Protein AF-A0A2T2VVQ2-F1 (afdb_monomer_lite)

Foldseek 3Di:
DPPPPPQALLNLVPDDPVRNVVLVVLLLVLLLVVLVVQQVQVVVLVVVCPPPPVSDSPDDPPLPPCSLVVNCVVRVVPDPVLSVVLSCLSRVLSVVQHPHDSSVSSVSSVVVNSVSSNVCSVVD

pLDDT: mean 84.7, std 13.9, range [36.44, 97.69]

Sequence (124 aa):
MKEINEKDAYSINNFSAEEIQYKSSIAISVLEDYVLMVDVCNWVNKLINTSNSNKDAFWDVENKINGIQTLFLMGFIVREDHQEILERIAYDIAIDTLDGDKNDRALKIRVAMHAKLRELQEDL

Secondary structure (DSSP, 8-state):
--------STTGGGS-HHHHHHHHHHHHHHHHHHHHHHHHHHHHHHHHGGG-TT--------TTSTHHHHHHHHTT---HHHHHHHHHHHHHHHHHTTTS-HHHHHHHHHHHHHHHHHHHGGG-

Structure (mmCIF, N/CA/C/O backbone):
data_AF-A0A2T2VVQ2-F1
#
_entry.id   AF-A0A2T2VVQ2-F1
#
loop_
_atom_site.group_PDB
_atom_site.id
_atom_site.type_symbol
_atom_site.label_atom_id
_atom_site.label_alt_id
_atom_site.label_comp_id
_atom_site.label_asym_id
_atom_site.label_entity_id
_atom_site.label_seq_id
_atom_site.pdbx_PDB_ins_code
_atom_site.Cartn_x
_atom_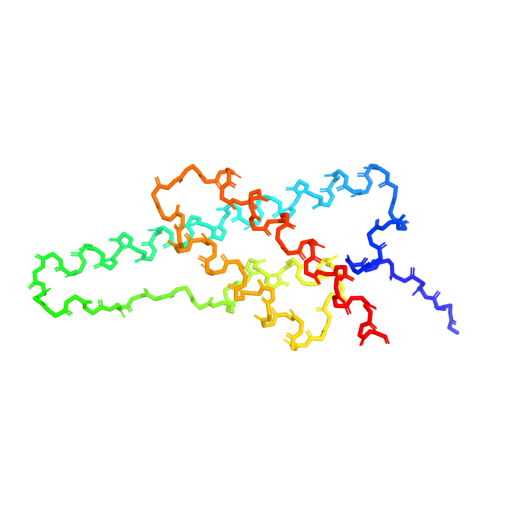site.Cartn_y
_atom_site.Cartn_z
_atom_site.occupancy
_atom_site.B_iso_or_equiv
_atom_site.auth_seq_id
_atom_site.auth_comp_id
_atom_site.auth_asym_id
_atom_site.auth_atom_id
_atom_site.pdbx_PDB_model_num
ATOM 1 N N . MET A 1 1 ? -12.416 -13.762 30.358 1.00 38.09 1 MET A N 1
ATOM 2 C CA . MET A 1 1 ? -11.469 -13.158 29.398 1.00 38.09 1 MET A CA 1
ATOM 3 C C . MET A 1 1 ? -11.899 -11.717 29.217 1.00 38.09 1 MET A C 1
ATOM 5 O O . MET A 1 1 ? -13.074 -11.514 28.958 1.00 38.09 1 MET A O 1
ATOM 9 N N . LYS A 1 2 ? -11.028 -10.729 29.456 1.00 36.44 2 LYS A N 1
ATOM 10 C CA . LYS A 1 2 ? -11.328 -9.356 29.025 1.00 36.44 2 LYS A CA 1
ATOM 11 C C . LYS A 1 2 ? -11.274 -9.374 27.502 1.00 36.44 2 LYS A C 1
ATOM 13 O O . LYS A 1 2 ? -10.234 -9.748 26.970 1.00 36.44 2 LYS A O 1
ATOM 18 N N . GLU A 1 3 ? -12.372 -9.033 26.838 1.00 38.62 3 GLU A N 1
ATOM 19 C CA . GLU A 1 3 ? -12.329 -8.640 25.431 1.00 38.62 3 GLU A CA 1
ATOM 20 C C . GLU A 1 3 ? -11.353 -7.469 25.349 1.00 38.62 3 GLU A C 1
ATOM 22 O O . GLU A 1 3 ? -11.603 -6.383 25.879 1.00 38.62 3 GLU A O 1
ATOM 27 N N . ILE A 1 4 ? -10.170 -7.724 24.797 1.00 46.62 4 ILE A N 1
ATOM 28 C CA . ILE A 1 4 ? -9.321 -6.643 24.329 1.00 46.62 4 ILE A CA 1
ATOM 29 C C . ILE A 1 4 ? -10.104 -6.097 23.143 1.00 46.62 4 ILE A C 1
ATOM 31 O O . ILE A 1 4 ? -10.228 -6.765 22.124 1.00 46.62 4 ILE A O 1
ATOM 35 N N . ASN A 1 5 ? -10.729 -4.938 23.331 1.00 51.28 5 ASN A N 1
ATOM 36 C CA . ASN A 1 5 ? -11.373 -4.195 22.260 1.00 51.28 5 ASN A CA 1
ATOM 37 C C . ASN A 1 5 ? -10.235 -3.631 21.393 1.00 51.28 5 ASN A C 1
ATOM 39 O O . ASN A 1 5 ? -9.785 -2.498 21.575 1.00 51.28 5 ASN A O 1
ATOM 43 N N . GLU A 1 6 ? -9.620 -4.516 20.613 1.00 63.16 6 GLU A N 1
ATOM 44 C CA . GLU A 1 6 ? -8.398 -4.264 19.866 1.00 63.16 6 GLU A CA 1
ATOM 45 C C . GLU A 1 6 ? -8.766 -3.336 18.709 1.00 63.16 6 GLU A C 1
ATOM 47 O O . GLU A 1 6 ? -9.530 -3.700 17.821 1.00 63.16 6 GLU A O 1
ATOM 52 N N . LYS A 1 7 ? -8.311 -2.079 18.773 1.00 78.88 7 LYS A N 1
ATOM 53 C CA . LYS A 1 7 ? -8.584 -1.103 17.716 1.00 78.88 7 LYS A CA 1
ATOM 54 C C . LYS A 1 7 ? -7.922 -1.587 16.422 1.00 78.88 7 LYS A C 1
ATOM 56 O O . LYS A 1 7 ? -6.695 -1.706 16.373 1.00 78.88 7 LYS A O 1
ATOM 61 N N . ASP A 1 8 ? -8.720 -1.799 15.386 1.00 87.50 8 ASP A N 1
ATOM 62 C CA . ASP A 1 8 ? -8.278 -2.226 14.058 1.00 87.50 8 ASP A CA 1
ATOM 63 C C . ASP A 1 8 ? -8.276 -1.071 13.045 1.00 87.50 8 ASP A C 1
ATOM 65 O O . ASP A 1 8 ? -8.767 0.029 13.306 1.00 87.50 8 ASP A O 1
ATOM 69 N N . ALA A 1 9 ? -7.699 -1.306 11.869 1.00 88.06 9 ALA A N 1
ATOM 70 C CA . ALA A 1 9 ? -7.607 -0.310 10.807 1.00 88.06 9 ALA A CA 1
ATOM 71 C C . ALA A 1 9 ? -8.968 0.064 10.188 1.00 88.06 9 ALA A C 1
ATOM 73 O O . ALA A 1 9 ? -9.081 1.153 9.622 1.00 88.06 9 ALA A O 1
ATOM 74 N N . TYR A 1 10 ? -9.993 -0.788 10.316 1.00 89.06 10 TYR A N 1
ATOM 75 C CA . TYR A 1 10 ? -11.369 -0.472 9.904 1.00 89.06 10 TYR A CA 1
ATOM 76 C C . TYR A 1 10 ? -11.963 0.619 10.796 1.00 89.06 10 TYR A C 1
ATOM 78 O O . TYR A 1 10 ? -12.659 1.521 10.339 1.00 89.06 10 TYR A O 1
ATOM 86 N N . SER A 1 11 ? -11.603 0.597 12.074 1.00 86.44 11 SER A N 1
ATOM 87 C CA . SER A 1 11 ? -12.116 1.479 13.112 1.00 86.44 11 SER A CA 1
ATOM 88 C C . SER A 1 11 ? -11.206 2.683 13.359 1.00 86.44 11 SER A C 1
ATOM 90 O O . SER A 1 11 ? -11.019 3.100 14.506 1.00 86.44 11 SER A O 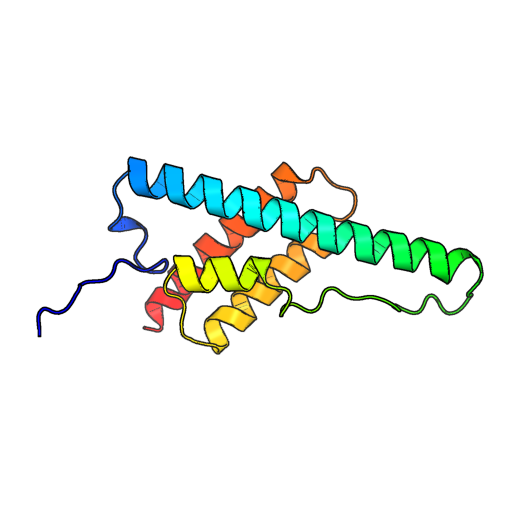1
ATOM 92 N N . ILE A 1 12 ? -10.632 3.274 12.301 1.00 83.38 12 ILE A N 1
ATOM 93 C CA . ILE A 1 12 ? -9.588 4.303 12.449 1.00 83.38 12 ILE A CA 1
ATOM 94 C C . ILE A 1 12 ? -10.034 5.517 13.291 1.00 83.38 12 ILE A C 1
ATOM 96 O O . ILE A 1 12 ? -9.229 6.181 13.941 1.00 83.38 12 ILE A O 1
ATOM 100 N N . ASN A 1 13 ? -11.337 5.805 13.298 1.00 83.31 13 ASN A N 1
ATOM 101 C CA . ASN A 1 13 ? -11.917 6.933 14.025 1.00 83.31 13 ASN A CA 1
ATOM 102 C C . ASN A 1 13 ? -11.863 6.744 15.551 1.00 83.31 13 ASN A C 1
ATOM 104 O O . ASN A 1 13 ? -12.066 7.700 16.294 1.00 83.31 13 ASN A O 1
ATOM 108 N N . ASN A 1 14 ? -11.564 5.529 16.021 1.00 87.19 14 ASN A N 1
ATOM 109 C CA . ASN A 1 14 ? -11.423 5.207 17.439 1.00 87.19 14 ASN A CA 1
ATOM 110 C C . ASN A 1 14 ? -9.996 5.460 17.965 1.00 87.19 14 ASN A C 1
ATOM 112 O O . ASN A 1 14 ? -9.749 5.334 19.171 1.00 87.19 14 ASN A O 1
ATOM 116 N N . PHE A 1 15 ? -9.035 5.788 17.097 1.00 86.81 15 PHE A N 1
ATOM 117 C CA . PHE A 1 15 ? -7.675 6.153 17.501 1.00 86.81 15 PHE A CA 1
ATOM 118 C C . PHE A 1 15 ? -7.580 7.631 17.893 1.00 86.81 15 PHE A C 1
ATOM 120 O O . PHE A 1 15 ? -8.293 8.487 17.372 1.00 86.81 15 PHE A O 1
ATOM 127 N N . SER A 1 16 ? -6.669 7.942 18.816 1.00 91.56 16 SER A N 1
ATOM 128 C CA . SER A 1 16 ? -6.294 9.324 19.111 1.00 91.56 16 SER A CA 1
ATOM 129 C C . SER A 1 16 ? -5.553 9.952 17.924 1.00 91.56 16 SER A C 1
ATOM 131 O O . SER A 1 16 ? -4.991 9.255 17.078 1.00 91.56 16 SER A O 1
ATOM 133 N N . ALA A 1 17 ? -5.492 11.284 17.876 1.00 92.25 17 ALA A N 1
ATOM 134 C CA . ALA A 1 17 ? -4.738 11.986 16.837 1.00 92.25 17 ALA A CA 1
ATOM 135 C C . ALA A 1 17 ? -3.249 11.582 16.812 1.00 92.25 17 ALA A C 1
ATOM 137 O O . ALA A 1 17 ? -2.675 11.411 15.738 1.00 92.25 17 ALA A O 1
ATOM 138 N N . GLU A 1 18 ? -2.643 11.373 17.985 1.00 92.69 18 GLU A N 1
ATOM 139 C CA . GLU A 1 18 ? -1.252 10.921 18.121 1.00 92.69 18 GLU A CA 1
ATOM 140 C C . GLU A 1 18 ? -1.068 9.489 17.596 1.00 92.69 18 GLU A C 1
ATOM 142 O O . GLU A 1 18 ? -0.118 9.215 16.861 1.00 92.69 18 GLU A O 1
ATOM 147 N N . GLU A 1 19 ? -2.005 8.584 17.907 1.00 90.75 19 GLU A N 1
ATOM 148 C CA . GLU A 1 19 ? -2.004 7.210 17.392 1.00 90.75 19 GLU A CA 1
ATOM 149 C C . GLU A 1 19 ? -2.136 7.194 15.863 1.00 90.75 19 GLU A C 1
ATOM 151 O O . GLU A 1 19 ? -1.384 6.485 15.189 1.00 90.75 19 GLU A O 1
ATOM 156 N N . ILE A 1 20 ? -3.054 7.998 15.313 1.00 90.62 20 ILE A N 1
ATOM 157 C CA . ILE A 1 20 ? -3.254 8.137 13.865 1.00 90.62 20 ILE A CA 1
ATOM 158 C C . ILE A 1 20 ? -1.977 8.651 13.212 1.00 90.62 20 ILE A C 1
ATOM 160 O O . ILE A 1 20 ? -1.545 8.081 12.210 1.00 90.62 20 ILE A O 1
ATOM 164 N N . GLN A 1 21 ? -1.358 9.698 13.763 1.00 92.75 21 GLN A N 1
ATOM 165 C CA . GLN A 1 21 ? -0.133 10.269 13.213 1.00 92.75 21 GLN A CA 1
ATOM 166 C C . GLN A 1 21 ? 1.005 9.244 13.214 1.00 92.75 21 GLN A C 1
ATOM 168 O O . GLN A 1 21 ? 1.632 9.027 12.179 1.00 92.75 21 GLN A O 1
ATOM 173 N N . TYR A 1 22 ? 1.246 8.580 14.346 1.00 91.69 22 TYR A N 1
ATOM 174 C CA . TYR A 1 22 ? 2.319 7.597 14.477 1.00 91.69 22 TYR A CA 1
ATOM 175 C C . TYR A 1 22 ? 2.127 6.399 13.536 1.00 91.69 22 TYR A C 1
ATOM 177 O O . TYR A 1 22 ? 3.029 6.061 12.767 1.00 91.69 22 TYR A O 1
ATOM 185 N N . LYS A 1 23 ? 0.927 5.802 13.525 1.00 91.06 23 LYS A N 1
ATOM 186 C CA . LYS A 1 23 ? 0.596 4.678 12.633 1.00 91.06 23 LYS A CA 1
ATOM 187 C C . LYS A 1 23 ? 0.655 5.083 11.161 1.00 91.06 23 LYS A C 1
ATOM 189 O O . LYS A 1 23 ? 1.157 4.319 10.345 1.00 91.06 23 LYS A O 1
ATOM 194 N N . SER A 1 24 ? 0.203 6.292 10.825 1.00 91.62 24 SER A N 1
ATOM 195 C CA . SER A 1 24 ? 0.266 6.823 9.458 1.00 91.62 24 SER A CA 1
ATOM 196 C C . SER A 1 24 ? 1.697 7.011 8.967 1.00 91.62 24 SER A C 1
ATOM 198 O O . SER A 1 24 ? 1.954 6.776 7.788 1.00 91.62 24 SER A O 1
ATOM 200 N N . SER A 1 25 ? 2.616 7.429 9.843 1.00 93.00 25 SER A N 1
ATOM 201 C CA . SER A 1 25 ? 4.038 7.552 9.508 1.00 93.00 25 SER A CA 1
ATOM 202 C C . SER A 1 25 ? 4.663 6.191 9.226 1.00 93.00 25 SER A C 1
ATOM 204 O O . SER A 1 25 ? 5.328 6.039 8.208 1.00 93.00 25 SER A O 1
ATOM 206 N N . ILE A 1 26 ? 4.388 5.183 10.065 1.00 92.19 26 ILE A N 1
ATOM 207 C CA . ILE A 1 26 ? 4.867 3.814 9.818 1.00 92.19 26 ILE A CA 1
ATOM 208 C C . ILE A 1 26 ? 4.290 3.274 8.507 1.00 92.19 26 ILE A C 1
ATOM 210 O O . ILE A 1 26 ? 5.029 2.725 7.694 1.00 92.19 26 ILE A O 1
ATOM 214 N N . ALA A 1 27 ? 2.989 3.475 8.277 1.00 93.06 27 ALA A N 1
ATOM 215 C CA . ALA A 1 27 ? 2.336 3.030 7.054 1.00 93.06 27 ALA A CA 1
ATOM 216 C C . ALA A 1 27 ? 2.974 3.641 5.802 1.00 93.06 27 ALA A C 1
ATOM 218 O O . ALA A 1 27 ? 3.234 2.921 4.844 1.00 93.06 27 ALA A O 1
ATOM 219 N N . ILE A 1 28 ? 3.279 4.944 5.822 1.00 94.69 28 ILE A N 1
ATOM 220 C CA . ILE A 1 28 ? 4.009 5.592 4.726 1.00 94.69 28 ILE A CA 1
ATOM 221 C C . ILE A 1 28 ? 5.380 4.948 4.529 1.00 94.69 28 ILE A C 1
ATOM 223 O O . ILE A 1 28 ? 5.687 4.583 3.403 1.00 94.69 28 ILE A O 1
ATOM 227 N N . SER A 1 29 ? 6.185 4.780 5.583 1.00 93.31 29 SER A N 1
ATOM 228 C CA . SER A 1 29 ? 7.538 4.225 5.439 1.00 93.31 29 SER A CA 1
ATOM 229 C C . SER A 1 29 ? 7.534 2.833 4.806 1.00 93.31 29 SER A C 1
ATOM 231 O O . SER A 1 29 ? 8.311 2.570 3.896 1.00 93.31 29 SER A O 1
ATOM 233 N N . VAL A 1 30 ? 6.608 1.964 5.217 1.00 92.94 30 VAL A N 1
ATOM 234 C CA . VAL A 1 30 ? 6.472 0.628 4.617 1.00 92.94 30 VAL A CA 1
ATOM 235 C C . VAL A 1 30 ? 6.019 0.704 3.154 1.00 92.94 30 VAL A C 1
ATOM 237 O O . VAL A 1 30 ? 6.502 -0.053 2.315 1.00 92.94 30 VAL A O 1
ATOM 240 N N . LEU A 1 31 ? 5.100 1.617 2.826 1.00 93.88 31 LEU A N 1
ATOM 241 C CA . LEU A 1 31 ? 4.628 1.805 1.453 1.00 93.88 31 LEU A CA 1
ATOM 242 C C . LEU A 1 31 ? 5.695 2.425 0.543 1.00 93.88 31 LEU A C 1
ATOM 244 O O . LEU A 1 31 ? 5.751 2.091 -0.636 1.00 93.88 31 LEU A O 1
ATOM 248 N N . GLU A 1 32 ? 6.557 3.291 1.070 1.00 93.94 32 GLU A N 1
ATOM 249 C CA . GLU A 1 32 ? 7.722 3.805 0.348 1.00 93.94 32 GLU A CA 1
ATOM 250 C C . GLU A 1 32 ? 8.690 2.675 -0.020 1.00 93.94 32 GLU A C 1
ATOM 252 O O . GLU A 1 32 ? 9.143 2.613 -1.163 1.00 93.94 32 GLU A O 1
ATOM 257 N N . ASP A 1 33 ? 8.970 1.764 0.916 1.00 91.19 33 ASP A N 1
ATOM 258 C CA . ASP A 1 33 ? 9.807 0.588 0.656 1.00 91.19 33 ASP A CA 1
ATOM 259 C C . ASP A 1 33 ? 9.154 -0.352 -0.367 1.00 91.19 33 ASP A C 1
ATOM 261 O O . ASP A 1 33 ? 9.827 -0.863 -1.263 1.00 91.19 33 ASP A O 1
ATOM 265 N N . TYR A 1 34 ? 7.832 -0.535 -0.292 1.00 91.06 34 TYR A N 1
ATOM 266 C CA . TYR A 1 34 ? 7.083 -1.308 -1.285 1.00 91.06 34 TYR A CA 1
ATOM 267 C C . TYR A 1 34 ? 7.194 -0.699 -2.691 1.00 91.06 34 TYR A C 1
ATOM 269 O O . TYR A 1 34 ? 7.508 -1.404 -3.649 1.00 91.06 34 TYR A O 1
ATOM 277 N N . VAL A 1 35 ? 7.006 0.618 -2.819 1.00 92.56 35 VAL A N 1
ATOM 278 C CA . VAL A 1 35 ? 7.154 1.331 -4.097 1.00 92.56 35 VAL A CA 1
ATOM 279 C C . VAL A 1 35 ? 8.574 1.185 -4.652 1.00 92.56 35 VAL A C 1
ATOM 281 O O . VAL A 1 35 ? 8.740 0.920 -5.841 1.00 92.56 35 VAL A O 1
ATOM 284 N N . LEU A 1 36 ? 9.601 1.284 -3.801 1.00 91.12 36 LEU A N 1
ATOM 285 C CA . LEU A 1 36 ? 10.990 1.063 -4.216 1.00 91.12 36 LEU A CA 1
ATOM 286 C C . LEU A 1 36 ? 11.223 -0.356 -4.735 1.00 91.12 36 LEU A C 1
ATOM 288 O O . LEU A 1 36 ? 11.930 -0.531 -5.725 1.00 91.12 36 LEU A O 1
ATOM 292 N N . MET A 1 37 ? 10.627 -1.366 -4.102 1.00 89.19 37 MET A N 1
ATOM 293 C CA . MET A 1 37 ? 10.719 -2.748 -4.577 1.00 89.19 37 MET A CA 1
ATOM 294 C C . MET A 1 37 ? 10.098 -2.913 -5.967 1.00 89.19 37 MET A C 1
ATOM 296 O O . MET A 1 37 ? 10.717 -3.525 -6.839 1.00 89.19 37 MET A O 1
ATOM 300 N N . VAL A 1 38 ? 8.927 -2.312 -6.204 1.00 89.31 38 VAL A N 1
ATOM 301 C CA . VAL A 1 38 ? 8.283 -2.291 -7.529 1.00 89.31 38 VAL A CA 1
ATOM 302 C C . VAL A 1 38 ? 9.190 -1.626 -8.568 1.00 89.31 38 VAL A C 1
ATOM 304 O O . VAL A 1 38 ? 9.392 -2.171 -9.656 1.00 89.31 38 VAL A O 1
ATOM 307 N N . ASP A 1 39 ? 9.799 -0.491 -8.223 1.00 89.88 39 ASP A N 1
ATOM 308 C CA . ASP A 1 39 ? 10.709 0.229 -9.118 1.00 89.88 39 ASP A CA 1
ATOM 309 C C . ASP A 1 39 ? 11.961 -0.594 -9.452 1.00 89.88 39 ASP A C 1
ATOM 311 O O . ASP A 1 39 ? 12.385 -0.630 -10.610 1.00 89.88 39 ASP A O 1
ATOM 315 N N . VAL A 1 40 ? 12.533 -1.301 -8.470 1.00 89.06 40 VAL A N 1
ATOM 316 C CA . VAL A 1 40 ? 13.680 -2.198 -8.676 1.00 89.06 40 VAL A CA 1
ATOM 317 C C . VAL A 1 40 ? 13.308 -3.347 -9.611 1.00 89.06 40 VAL A C 1
ATOM 319 O O . VAL A 1 40 ? 14.040 -3.596 -10.570 1.00 89.06 40 VAL A O 1
ATOM 322 N N . CYS A 1 41 ? 12.172 -4.016 -9.396 1.00 87.69 41 CYS A N 1
ATOM 323 C CA . CYS A 1 41 ? 11.697 -5.084 -10.282 1.00 87.69 41 CYS A CA 1
ATOM 324 C C . CYS A 1 41 ? 11.497 -4.577 -11.717 1.00 87.69 41 CYS A C 1
ATOM 326 O O . CYS A 1 41 ? 11.992 -5.185 -12.671 1.00 87.69 41 CYS A O 1
ATOM 328 N N . ASN A 1 42 ? 10.856 -3.416 -11.880 1.00 87.38 42 ASN A N 1
ATOM 329 C CA . ASN A 1 42 ? 10.679 -2.781 -13.183 1.00 87.38 42 ASN A CA 1
ATOM 330 C C . ASN A 1 42 ? 12.025 -2.435 -13.843 1.00 87.38 42 ASN A C 1
ATOM 332 O O . ASN A 1 42 ? 12.225 -2.697 -15.030 1.00 87.38 42 ASN A O 1
ATOM 336 N N . TRP A 1 43 ? 12.977 -1.885 -13.087 1.00 87.44 43 TRP A N 1
ATOM 337 C CA . TRP A 1 43 ? 14.309 -1.562 -13.595 1.00 87.44 43 TRP A CA 1
ATOM 338 C C . TRP A 1 43 ? 15.082 -2.811 -14.038 1.00 87.44 43 TRP A C 1
ATOM 340 O O . TRP A 1 43 ? 15.650 -2.821 -15.132 1.00 87.44 43 TRP A O 1
ATOM 350 N N . VAL A 1 44 ? 15.054 -3.888 -13.246 1.00 86.25 44 VAL A N 1
ATOM 351 C CA . VAL A 1 44 ? 15.678 -5.171 -13.604 1.00 86.25 44 VAL A CA 1
ATOM 352 C C . VAL A 1 44 ? 15.036 -5.755 -14.863 1.00 86.25 44 VAL A C 1
ATOM 354 O O . VAL A 1 44 ? 15.752 -6.184 -15.769 1.00 86.25 44 VAL A O 1
ATOM 357 N N . ASN A 1 45 ? 13.707 -5.708 -14.985 1.00 84.19 45 ASN A N 1
ATOM 358 C CA . ASN A 1 45 ? 13.015 -6.138 -16.202 1.00 84.19 45 ASN A CA 1
ATOM 359 C C . ASN A 1 45 ? 13.428 -5.309 -17.421 1.00 84.19 45 ASN A C 1
ATOM 361 O O . ASN A 1 45 ? 13.692 -5.879 -18.480 1.00 84.19 45 ASN A O 1
ATOM 365 N N . LYS A 1 46 ? 13.522 -3.978 -17.287 1.00 83.75 46 LYS A N 1
ATOM 366 C CA . LYS A 1 46 ? 14.033 -3.096 -18.350 1.00 83.75 46 LYS A CA 1
ATOM 367 C C . LYS A 1 46 ? 15.461 -3.503 -18.746 1.00 83.75 46 LYS A C 1
ATOM 369 O O . LYS A 1 46 ? 15.738 -3.628 -19.936 1.00 83.75 46 LYS A O 1
ATOM 374 N N . LEU A 1 47 ? 16.338 -3.780 -17.774 1.00 85.00 47 LEU A N 1
ATOM 375 C CA . LEU A 1 47 ? 17.722 -4.203 -18.009 1.00 85.00 47 LEU A CA 1
ATOM 376 C C . LEU A 1 47 ? 17.799 -5.535 -18.771 1.00 85.00 47 LEU A C 1
ATOM 378 O O . LEU A 1 47 ? 18.449 -5.595 -19.815 1.00 85.00 47 LEU A O 1
ATOM 382 N N . ILE A 1 48 ? 17.115 -6.579 -18.294 1.00 79.94 48 ILE A N 1
ATOM 383 C CA . ILE A 1 48 ? 17.120 -7.914 -18.919 1.00 79.94 48 ILE A CA 1
ATOM 384 C C . ILE A 1 48 ? 16.543 -7.848 -20.340 1.00 79.94 48 ILE A C 1
ATOM 386 O O . ILE A 1 48 ? 17.087 -8.447 -21.269 1.00 79.94 48 ILE A O 1
ATOM 390 N N . ASN A 1 49 ? 15.486 -7.057 -20.539 1.00 78.81 49 ASN A N 1
ATOM 391 C CA . ASN A 1 49 ? 14.840 -6.920 -21.841 1.00 78.81 49 ASN A CA 1
ATOM 392 C C . ASN A 1 49 ? 15.583 -6.029 -22.839 1.00 78.81 49 ASN A C 1
ATOM 394 O O . ASN A 1 49 ? 15.175 -5.963 -23.995 1.00 78.81 49 ASN A O 1
ATOM 398 N N . THR A 1 50 ? 16.699 -5.398 -22.460 1.00 74.56 50 THR A N 1
ATOM 399 C CA . THR A 1 50 ? 17.496 -4.555 -23.375 1.00 74.56 50 THR A CA 1
ATOM 400 C C . THR A 1 50 ? 17.925 -5.309 -24.644 1.00 74.56 50 THR A C 1
ATOM 402 O O . THR A 1 50 ? 18.110 -4.697 -25.691 1.00 74.56 50 THR A O 1
ATOM 405 N N . SER A 1 51 ? 18.058 -6.639 -24.572 1.00 67.88 51 SER A N 1
ATOM 406 C CA . SER A 1 51 ? 18.397 -7.508 -25.713 1.00 67.88 51 SER A CA 1
ATOM 407 C C . SER A 1 51 ? 17.322 -8.557 -26.044 1.00 67.88 51 SER A C 1
ATOM 409 O O . SER A 1 51 ? 17.574 -9.436 -26.865 1.00 67.88 51 SER A O 1
ATOM 411 N N . ASN A 1 52 ? 16.133 -8.485 -25.428 1.00 63.28 52 ASN A N 1
ATOM 412 C CA . ASN A 1 52 ? 15.022 -9.407 -25.684 1.00 63.28 52 ASN A CA 1
ATOM 413 C C . ASN A 1 52 ? 13.878 -8.670 -26.396 1.00 63.28 52 ASN A C 1
ATOM 415 O O . ASN A 1 52 ? 13.235 -7.787 -25.829 1.00 63.28 52 ASN A O 1
ATOM 419 N N . SER A 1 53 ? 13.589 -9.056 -27.638 1.00 64.44 53 SER A N 1
ATOM 420 C CA . SER A 1 53 ? 12.505 -8.466 -28.432 1.00 64.44 53 SER A CA 1
ATOM 421 C C . SER A 1 53 ? 11.098 -8.790 -27.912 1.00 64.44 53 SER A C 1
ATOM 423 O O . SER A 1 53 ? 10.170 -8.057 -28.248 1.00 64.44 53 SER A O 1
ATOM 425 N N . ASN A 1 54 ? 10.930 -9.825 -27.080 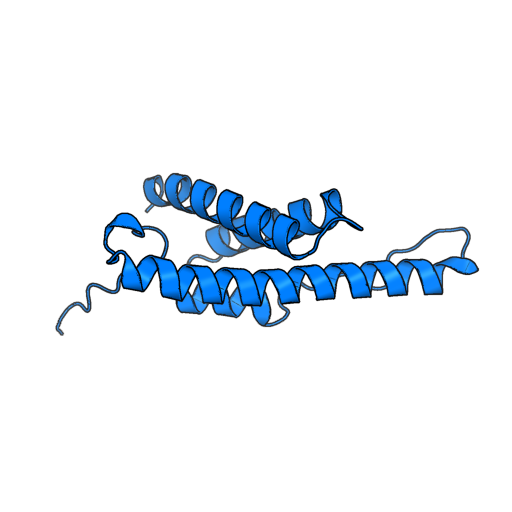1.00 70.00 54 ASN A N 1
ATOM 426 C CA . ASN A 1 54 ? 9.622 -10.228 -26.547 1.00 70.00 54 ASN A CA 1
ATOM 427 C C . ASN A 1 54 ? 9.189 -9.460 -25.284 1.00 70.00 54 ASN A C 1
ATOM 429 O O . ASN A 1 54 ? 8.012 -9.512 -24.944 1.00 70.00 54 ASN A O 1
ATOM 433 N N . LYS A 1 55 ? 10.086 -8.685 -24.646 1.00 64.06 55 LYS A N 1
ATOM 434 C CA . LYS A 1 55 ? 9.809 -7.879 -23.436 1.00 64.06 55 LYS A CA 1
ATOM 435 C C . LYS A 1 55 ? 9.099 -8.657 -22.313 1.00 64.06 55 LYS A C 1
ATOM 437 O O . LYS A 1 55 ? 8.082 -8.206 -21.789 1.00 64.06 55 LYS A O 1
ATOM 442 N N . ASP A 1 56 ? 9.632 -9.812 -21.935 1.00 65.50 56 ASP A N 1
ATOM 443 C CA . ASP A 1 56 ? 9.024 -10.647 -20.896 1.00 65.50 56 ASP A CA 1
ATOM 444 C C . ASP A 1 56 ? 9.189 -10.017 -19.494 1.00 65.50 56 ASP A C 1
ATOM 446 O O . ASP A 1 56 ? 10.242 -9.461 -19.169 1.00 65.50 56 ASP A O 1
ATOM 450 N N . ALA A 1 57 ? 8.168 -10.098 -18.635 1.00 63.16 57 ALA A N 1
ATOM 451 C CA . ALA A 1 57 ? 8.289 -9.722 -17.224 1.00 63.16 57 ALA A CA 1
ATOM 452 C C . ALA A 1 57 ? 8.961 -10.872 -16.455 1.00 63.16 57 ALA A C 1
ATOM 454 O O . ALA A 1 57 ? 8.315 -11.854 -16.098 1.00 63.16 57 ALA A O 1
ATOM 455 N N . PHE A 1 58 ? 10.276 -10.777 -16.253 1.00 59.75 58 PHE A N 1
ATOM 456 C CA . PHE A 1 58 ? 11.064 -11.821 -15.585 1.00 59.75 58 PHE A CA 1
ATOM 457 C C . PHE A 1 58 ? 10.968 -11.757 -14.058 1.00 59.75 58 PHE A C 1
ATOM 459 O O . PHE A 1 58 ? 11.095 -12.783 -13.395 1.00 59.75 58 PHE A O 1
ATOM 466 N N . TRP A 1 59 ? 10.764 -10.558 -13.513 1.00 67.19 59 TRP A N 1
ATOM 467 C CA . TRP A 1 59 ? 10.648 -10.291 -12.084 1.00 67.19 59 TRP A CA 1
ATOM 468 C C . TRP A 1 59 ? 9.374 -9.506 -11.816 1.00 67.19 59 TRP A C 1
ATOM 470 O O . TRP A 1 59 ? 9.190 -8.425 -12.367 1.00 67.19 59 TRP A O 1
ATOM 480 N N . ASP A 1 60 ? 8.521 -10.017 -10.943 1.00 66.06 60 ASP A N 1
ATOM 481 C CA . ASP A 1 60 ? 7.377 -9.278 -10.422 1.00 66.06 60 ASP A CA 1
ATOM 482 C C . ASP A 1 60 ? 7.491 -9.210 -8.903 1.00 66.06 60 ASP A C 1
ATOM 484 O O . ASP A 1 60 ? 8.150 -10.051 -8.279 1.00 66.06 60 ASP A O 1
ATOM 488 N N . VAL A 1 61 ? 6.886 -8.191 -8.307 1.00 61.03 61 VAL A N 1
ATOM 489 C CA . VAL A 1 61 ? 6.796 -8.132 -6.853 1.00 61.03 61 VAL A CA 1
ATOM 490 C C . VAL A 1 61 ? 5.807 -9.208 -6.431 1.00 61.03 61 VAL A C 1
ATOM 492 O O . VAL A 1 61 ? 4.606 -9.081 -6.651 1.00 61.03 61 VAL A O 1
ATOM 495 N N . GLU A 1 62 ? 6.292 -10.281 -5.805 1.00 63.25 62 GLU A N 1
ATOM 496 C CA . GLU A 1 62 ? 5.386 -11.149 -5.063 1.00 63.25 62 GLU A CA 1
ATOM 497 C C . GLU A 1 62 ? 4.762 -10.309 -3.944 1.00 63.25 62 GLU A C 1
ATOM 499 O O . GLU A 1 62 ? 5.455 -9.864 -3.029 1.00 63.25 62 GLU A O 1
ATOM 504 N N . ASN A 1 63 ? 3.441 -10.116 -3.980 1.00 54.22 63 ASN A N 1
ATOM 505 C CA . ASN A 1 63 ? 2.713 -9.388 -2.930 1.00 54.22 63 ASN A CA 1
ATOM 506 C C . ASN A 1 63 ? 2.864 -10.030 -1.533 1.00 54.22 63 ASN A C 1
ATOM 508 O O . ASN A 1 63 ? 2.594 -9.397 -0.518 1.00 54.22 63 ASN A O 1
ATOM 512 N N . LYS A 1 64 ? 3.406 -11.256 -1.471 1.00 53.19 64 LYS A N 1
ATOM 513 C CA . LYS A 1 64 ? 3.814 -11.951 -0.243 1.00 53.19 64 LYS A CA 1
ATOM 514 C C . LYS A 1 64 ? 5.154 -11.489 0.344 1.00 53.19 64 LYS A C 1
ATOM 516 O O . LYS A 1 64 ? 5.568 -12.015 1.374 1.00 53.19 64 LYS A O 1
ATOM 521 N N . ILE A 1 65 ? 5.858 -10.540 -0.275 1.00 53.44 65 ILE A N 1
ATOM 522 C CA . ILE A 1 65 ? 7.076 -9.960 0.300 1.00 53.44 65 ILE A CA 1
ATOM 523 C C . ILE A 1 65 ? 6.679 -9.109 1.519 1.00 53.44 65 ILE A C 1
ATOM 525 O O . ILE A 1 65 ? 5.894 -8.171 1.413 1.00 53.44 65 ILE A O 1
ATOM 529 N N . ASN A 1 66 ? 7.255 -9.460 2.674 1.00 62.38 66 ASN A N 1
ATOM 530 C CA . ASN A 1 66 ? 6.944 -9.077 4.067 1.00 62.38 66 ASN A CA 1
ATOM 531 C C . ASN A 1 66 ? 6.453 -7.641 4.389 1.00 62.38 66 ASN A C 1
ATOM 533 O O . ASN A 1 66 ? 5.913 -7.427 5.476 1.00 62.38 66 ASN A O 1
ATOM 537 N N . GLY A 1 67 ? 6.649 -6.646 3.519 1.00 71.12 67 GLY A N 1
ATOM 538 C CA . GLY A 1 67 ? 6.310 -5.241 3.776 1.00 71.12 67 GLY A CA 1
ATOM 539 C C . GLY A 1 67 ? 4.808 -5.004 3.959 1.00 71.12 67 GLY A C 1
ATOM 540 O O . GLY A 1 67 ? 4.372 -4.629 5.046 1.00 71.12 67 GLY A O 1
ATOM 541 N N . ILE A 1 68 ? 3.992 -5.276 2.935 1.00 82.56 68 ILE A N 1
ATOM 542 C CA . ILE A 1 68 ? 2.534 -5.049 3.008 1.00 82.56 68 ILE A CA 1
ATOM 543 C C . ILE A 1 68 ? 1.870 -5.949 4.058 1.00 82.56 68 ILE A C 1
ATOM 545 O O . ILE A 1 68 ? 1.025 -5.483 4.820 1.00 82.56 68 ILE A O 1
ATOM 549 N N . GLN A 1 69 ? 2.316 -7.198 4.192 1.00 84.75 69 GLN A N 1
ATOM 550 C CA . GLN A 1 69 ? 1.824 -8.097 5.240 1.00 84.75 69 GLN A CA 1
ATOM 551 C C . GLN A 1 69 ? 2.039 -7.525 6.649 1.00 84.75 69 GLN A C 1
ATOM 553 O O . GLN A 1 69 ? 1.180 -7.674 7.519 1.00 84.75 69 GLN A O 1
ATOM 558 N N . THR A 1 70 ? 3.141 -6.798 6.874 1.00 85.69 70 THR A N 1
ATOM 559 C CA . THR A 1 70 ? 3.380 -6.103 8.147 1.00 85.69 70 THR A CA 1
ATOM 560 C C . THR A 1 70 ? 2.316 -5.034 8.414 1.00 85.69 70 THR A C 1
ATOM 562 O O . THR A 1 70 ? 1.882 -4.886 9.556 1.00 85.69 70 THR A O 1
ATOM 565 N N . LEU A 1 71 ? 1.823 -4.335 7.383 1.00 89.25 71 LEU A N 1
ATOM 566 C CA . LEU A 1 71 ? 0.721 -3.374 7.533 1.00 89.25 71 LEU A CA 1
ATOM 567 C C . LEU A 1 71 ? -0.580 -4.052 7.946 1.00 89.25 71 LEU A C 1
ATOM 569 O O . LEU A 1 71 ? -1.289 -3.521 8.799 1.00 89.25 71 LEU A O 1
ATOM 573 N N . PHE A 1 72 ? -0.878 -5.225 7.392 1.00 90.81 72 PHE A N 1
ATOM 574 C CA . PHE A 1 72 ? -2.080 -5.972 7.760 1.00 90.81 72 PHE A CA 1
ATOM 575 C C . PHE A 1 72 ? -2.027 -6.465 9.199 1.00 90.81 72 PHE A C 1
ATOM 577 O O . PHE A 1 72 ? -2.997 -6.289 9.935 1.00 90.81 72 PHE A O 1
ATOM 584 N N . LEU A 1 73 ? -0.873 -6.973 9.637 1.00 88.75 73 LEU A N 1
ATOM 585 C CA . LEU A 1 73 ? -0.655 -7.353 11.032 1.00 88.75 73 LEU A CA 1
ATOM 586 C C . LEU A 1 73 ? -0.811 -6.150 11.974 1.00 88.75 73 LEU A C 1
ATOM 588 O O . LEU A 1 73 ? -1.521 -6.231 12.971 1.00 88.75 73 LEU A O 1
ATOM 592 N N . MET A 1 74 ? -0.203 -5.009 11.641 1.00 88.56 74 MET A N 1
ATOM 593 C CA . MET A 1 74 ? -0.313 -3.780 12.438 1.00 88.56 74 MET A CA 1
ATOM 594 C C . MET A 1 74 ? -1.726 -3.185 12.468 1.00 88.56 74 MET A C 1
ATOM 596 O O . MET A 1 74 ? -2.092 -2.495 13.426 1.00 88.56 74 MET A O 1
ATOM 600 N N . GLY A 1 75 ? -2.480 -3.388 11.390 1.00 90.31 75 GLY A N 1
ATOM 601 C CA . GLY A 1 75 ? -3.850 -2.930 11.218 1.00 90.31 75 GLY A CA 1
ATOM 602 C C . GLY A 1 75 ? -4.907 -3.918 11.703 1.00 90.31 75 GLY A C 1
ATOM 603 O O . GLY A 1 75 ? -6.085 -3.601 11.587 1.00 90.31 75 GLY A O 1
ATOM 604 N N . PHE A 1 76 ? -4.516 -5.088 12.221 1.00 91.38 76 PHE A N 1
ATOM 605 C CA . PHE A 1 76 ? -5.430 -6.182 12.573 1.00 91.38 76 PHE A CA 1
ATOM 606 C C . PHE A 1 76 ? -6.377 -6.582 11.422 1.00 91.38 76 PHE A C 1
ATOM 608 O O . PHE A 1 76 ? -7.527 -6.961 11.627 1.00 91.38 76 PHE A O 1
ATOM 615 N N . ILE A 1 77 ? -5.884 -6.517 10.183 1.00 91.81 77 ILE A N 1
ATOM 616 C CA . ILE A 1 77 ? -6.620 -6.930 8.986 1.00 91.81 77 ILE A CA 1
ATOM 617 C C . ILE A 1 77 ? -6.370 -8.424 8.788 1.00 91.81 77 ILE A C 1
ATOM 619 O O . ILE A 1 77 ? -5.367 -8.812 8.201 1.00 91.81 77 ILE A O 1
ATOM 623 N N . VAL A 1 78 ? -7.248 -9.271 9.328 1.00 90.62 78 VAL A N 1
ATOM 624 C CA . VAL A 1 78 ? -7.073 -10.741 9.311 1.00 90.62 78 VAL A CA 1
ATOM 625 C C . VAL A 1 78 ? -7.763 -11.403 8.112 1.00 90.62 78 VAL A C 1
ATOM 627 O O . VAL A 1 78 ? -7.370 -12.484 7.687 1.00 90.62 78 VAL A O 1
ATOM 630 N N . ARG A 1 79 ? -8.791 -10.755 7.556 1.00 92.81 79 ARG A N 1
ATOM 631 C CA . ARG A 1 79 ? -9.572 -11.260 6.421 1.00 92.81 79 ARG A CA 1
ATOM 632 C C . ARG A 1 79 ? -8.736 -11.287 5.139 1.00 92.81 79 ARG A C 1
ATOM 634 O O . ARG A 1 79 ? -8.370 -10.231 4.631 1.00 92.81 79 ARG A O 1
ATOM 641 N N . GLU A 1 80 ? -8.455 -12.482 4.623 1.00 91.50 80 GLU A N 1
ATOM 642 C CA . GLU A 1 80 ? -7.612 -12.688 3.433 1.00 91.50 80 GLU A CA 1
ATOM 643 C C . GLU A 1 80 ? -8.175 -11.998 2.182 1.00 91.50 80 GLU A C 1
ATOM 645 O O . GLU A 1 80 ? -7.422 -11.405 1.416 1.00 91.50 80 GLU A O 1
ATOM 650 N N . ASP A 1 81 ? -9.498 -11.982 2.010 1.00 93.44 81 ASP A N 1
ATOM 651 C CA . ASP A 1 81 ? -10.160 -11.285 0.904 1.00 93.44 81 ASP A CA 1
ATOM 652 C C . ASP A 1 81 ? -9.955 -9.763 0.976 1.00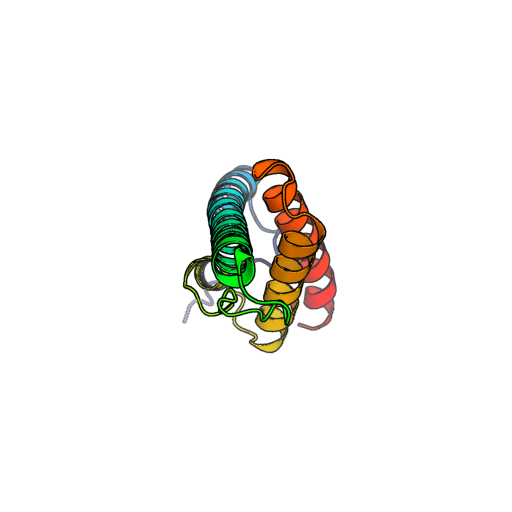 93.44 81 ASP A C 1
ATOM 654 O O . ASP A 1 81 ? -9.720 -9.103 -0.036 1.00 93.44 81 ASP A O 1
ATOM 658 N N . HIS A 1 82 ? -9.968 -9.194 2.185 1.00 94.50 82 HIS A N 1
ATOM 659 C CA . HIS A 1 82 ? -9.661 -7.779 2.393 1.00 94.50 82 HIS A CA 1
ATOM 660 C C . HIS A 1 82 ? -8.174 -7.486 2.144 1.00 94.50 82 HIS A C 1
ATOM 662 O O . HIS A 1 82 ? -7.849 -6.451 1.560 1.00 94.50 82 HIS A O 1
ATOM 668 N N . GLN A 1 83 ? -7.275 -8.386 2.559 1.00 92.88 83 GLN A N 1
ATOM 669 C CA . GLN A 1 83 ? -5.840 -8.270 2.284 1.00 92.88 83 GLN A CA 1
ATOM 670 C C . GLN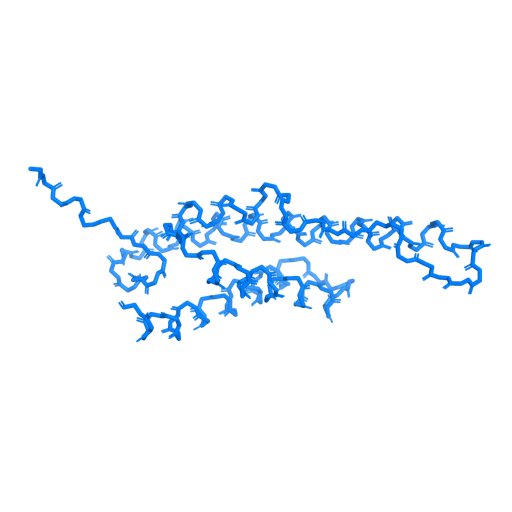 A 1 83 ? -5.565 -8.261 0.777 1.00 92.88 83 GLN A C 1
ATOM 672 O O . GLN A 1 83 ? -4.890 -7.352 0.301 1.00 92.88 83 GLN A O 1
ATOM 677 N N . GLU A 1 84 ? -6.150 -9.191 0.016 1.00 92.12 84 GLU A N 1
ATOM 678 C CA . GLU A 1 84 ? -5.974 -9.290 -1.440 1.00 92.12 84 GLU A CA 1
ATOM 679 C C . GLU A 1 84 ? -6.432 -8.011 -2.162 1.00 92.12 84 GLU A C 1
ATOM 681 O O . GLU A 1 84 ? -5.731 -7.486 -3.032 1.00 92.12 84 GLU A O 1
ATOM 686 N N . ILE A 1 85 ? -7.580 -7.448 -1.765 1.00 94.38 85 ILE A N 1
ATOM 687 C CA . ILE A 1 85 ? -8.083 -6.183 -2.322 1.00 94.38 85 ILE A CA 1
ATOM 688 C C . ILE A 1 85 ? -7.097 -5.037 -2.059 1.00 94.38 85 ILE A C 1
ATOM 690 O O . ILE A 1 85 ? -6.832 -4.225 -2.949 1.00 94.38 85 ILE A O 1
ATOM 694 N N . LEU A 1 86 ? -6.562 -4.944 -0.841 1.00 94.31 86 LEU A N 1
ATOM 695 C CA . LEU A 1 86 ? -5.639 -3.878 -0.457 1.00 94.31 86 LEU A CA 1
ATOM 696 C C . LEU A 1 86 ? -4.266 -4.045 -1.123 1.00 94.31 86 LEU A C 1
ATOM 698 O O . LEU A 1 86 ? -3.706 -3.056 -1.593 1.00 94.31 86 LEU A O 1
ATOM 702 N N . GLU A 1 87 ? -3.750 -5.271 -1.221 1.00 92.19 87 GLU A N 1
ATOM 703 C CA . GLU A 1 87 ? -2.531 -5.593 -1.978 1.00 92.19 87 GLU A CA 1
ATOM 704 C C . GLU A 1 87 ? -2.662 -5.156 -3.432 1.00 92.19 87 GLU A C 1
ATOM 706 O O . GLU A 1 87 ? -1.788 -4.463 -3.953 1.00 92.19 87 GLU A O 1
ATOM 711 N N . ARG A 1 88 ? -3.791 -5.486 -4.065 1.00 92.12 88 ARG A N 1
ATOM 712 C CA . ARG A 1 88 ? -4.063 -5.084 -5.442 1.00 92.12 88 ARG A CA 1
ATOM 713 C C . ARG A 1 88 ? -4.087 -3.567 -5.606 1.00 92.12 88 ARG A C 1
ATOM 715 O O . ARG A 1 88 ? -3.488 -3.058 -6.543 1.00 92.12 88 ARG A O 1
ATOM 722 N N . ILE A 1 89 ? -4.705 -2.836 -4.677 1.00 95.12 89 ILE A N 1
ATOM 723 C CA . ILE A 1 89 ? -4.691 -1.363 -4.689 1.00 95.12 89 ILE A CA 1
ATOM 724 C C . ILE A 1 89 ? -3.260 -0.820 -4.624 1.00 95.12 89 ILE A C 1
ATOM 726 O O . ILE A 1 89 ? -2.929 0.110 -5.360 1.00 95.12 89 ILE A O 1
ATOM 730 N N . ALA A 1 90 ? -2.417 -1.368 -3.744 1.00 93.75 90 ALA A N 1
ATOM 731 C CA . ALA A 1 90 ? -1.024 -0.940 -3.657 1.00 93.75 90 ALA A CA 1
ATOM 732 C C . ALA A 1 90 ? -0.265 -1.215 -4.953 1.00 93.75 90 ALA A C 1
ATOM 734 O O . ALA A 1 90 ? 0.416 -0.315 -5.446 1.00 93.75 90 ALA A O 1
ATOM 735 N N . TYR A 1 91 ? -0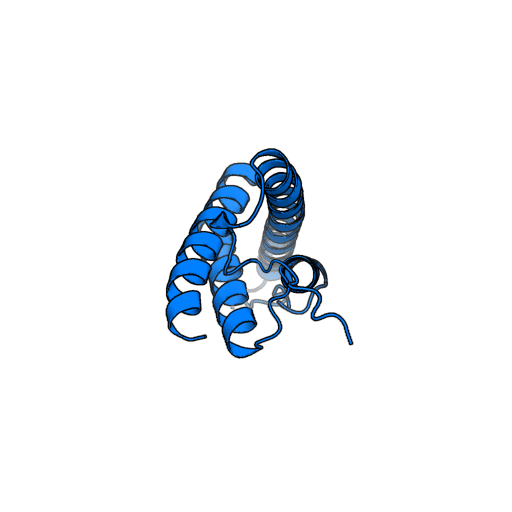.402 -2.424 -5.495 1.00 91.69 91 TYR A N 1
ATOM 736 C CA . TYR A 1 91 ? 0.272 -2.835 -6.719 1.00 91.69 91 TYR A CA 1
ATOM 737 C C . TYR A 1 91 ? -0.156 -1.986 -7.918 1.00 91.69 91 TYR A C 1
ATOM 739 O O . TYR A 1 91 ? 0.696 -1.375 -8.562 1.00 91.69 91 TYR A O 1
ATOM 747 N N . ASP A 1 92 ? -1.465 -1.882 -8.167 1.00 93.88 92 ASP A N 1
ATOM 748 C CA . ASP A 1 92 ? -2.025 -1.150 -9.306 1.00 93.88 92 ASP A CA 1
ATOM 749 C C . ASP A 1 92 ? -1.560 0.314 -9.272 1.00 93.88 92 ASP A C 1
ATOM 751 O O . ASP A 1 92 ? -1.022 0.824 -10.252 1.00 93.88 92 ASP A O 1
ATOM 755 N N . ILE A 1 93 ? -1.642 0.978 -8.110 1.00 95.62 93 ILE A N 1
ATOM 756 C CA . ILE A 1 93 ? -1.160 2.359 -7.971 1.00 95.62 93 ILE A CA 1
ATOM 757 C C . ILE A 1 93 ? 0.355 2.437 -8.162 1.00 95.62 93 ILE A C 1
ATOM 759 O O . ILE A 1 93 ? 0.823 3.355 -8.838 1.00 95.62 93 ILE A O 1
ATOM 763 N N . ALA A 1 94 ? 1.136 1.528 -7.572 1.00 92.94 94 ALA A N 1
ATOM 764 C CA . ALA A 1 94 ? 2.589 1.545 -7.709 1.00 92.94 94 ALA A CA 1
ATOM 765 C C . ALA A 1 94 ? 3.012 1.398 -9.178 1.00 92.94 94 ALA A C 1
ATOM 767 O O . ALA A 1 94 ? 3.881 2.147 -9.624 1.00 92.94 94 ALA A O 1
ATOM 768 N N . ILE A 1 95 ? 2.372 0.509 -9.936 1.00 91.69 95 ILE A N 1
ATOM 769 C CA . ILE A 1 95 ? 2.640 0.298 -11.362 1.00 91.69 95 ILE A CA 1
ATOM 770 C C . ILE A 1 95 ? 2.163 1.482 -12.212 1.00 91.69 95 ILE A C 1
ATOM 772 O O . ILE A 1 95 ? 2.937 2.022 -13.003 1.00 91.69 95 ILE A O 1
ATOM 776 N N . ASP A 1 96 ? 0.931 1.952 -12.015 1.00 94.75 96 ASP A N 1
ATOM 777 C CA . ASP A 1 96 ? 0.341 3.042 -12.810 1.00 94.75 96 ASP A CA 1
ATOM 778 C C . ASP A 1 96 ? 1.073 4.380 -12.635 1.00 94.75 96 ASP A C 1
ATOM 780 O O . ASP A 1 96 ? 0.944 5.298 -13.448 1.00 94.75 96 ASP A O 1
ATOM 784 N N . THR A 1 97 ? 1.845 4.507 -11.558 1.00 95.19 97 THR A N 1
ATOM 785 C CA . THR A 1 97 ? 2.601 5.715 -11.218 1.00 95.19 97 THR A CA 1
ATOM 786 C C . THR A 1 97 ? 4.115 5.520 -11.269 1.00 95.19 97 THR A C 1
ATOM 788 O O . THR A 1 97 ? 4.845 6.335 -10.700 1.00 95.19 97 THR A O 1
ATOM 791 N N . LEU A 1 98 ? 4.589 4.465 -11.945 1.00 91.62 98 LEU A N 1
ATOM 792 C CA . LEU A 1 98 ? 6.013 4.198 -12.171 1.00 91.62 98 LEU A CA 1
ATOM 793 C C . LEU A 1 98 ? 6.782 5.452 -12.599 1.00 91.62 98 LEU A C 1
ATOM 795 O O . LEU A 1 98 ? 6.269 6.315 -13.310 1.00 91.62 98 LEU A O 1
ATOM 799 N N . ASP A 1 99 ? 8.038 5.528 -12.158 1.00 88.25 99 ASP A N 1
ATOM 800 C CA . ASP A 1 99 ? 8.954 6.649 -12.398 1.00 88.25 99 ASP A CA 1
ATOM 801 C C . ASP A 1 99 ? 8.509 7.995 -11.752 1.00 88.25 99 ASP A C 1
ATOM 803 O O . ASP A 1 99 ? 9.202 9.005 -11.884 1.00 88.25 99 ASP A O 1
ATOM 807 N N . GLY A 1 100 ? 7.387 8.028 -11.015 1.00 92.44 100 GLY A N 1
ATOM 808 C CA . GLY A 1 100 ? 6.952 9.173 -10.205 1.00 92.44 100 GLY A CA 1
ATOM 809 C C . GLY A 1 100 ? 7.627 9.258 -8.828 1.00 92.44 100 GLY A C 1
ATOM 810 O O . GLY A 1 100 ? 8.283 8.314 -8.384 1.00 92.44 100 GLY A O 1
ATOM 811 N N . ASP A 1 101 ? 7.425 10.378 -8.120 1.00 95.62 101 ASP A N 1
ATOM 812 C CA . ASP A 1 101 ? 7.979 10.576 -6.773 1.00 95.62 101 ASP A CA 1
ATOM 813 C C . ASP A 1 101 ? 7.496 9.497 -5.792 1.00 95.62 101 ASP A C 1
ATOM 815 O O . ASP A 1 101 ? 6.299 9.242 -5.646 1.00 95.62 101 ASP A O 1
ATOM 819 N N . LYS A 1 102 ? 8.446 8.860 -5.107 1.00 93.94 102 LYS A N 1
ATOM 820 C CA . LYS A 1 102 ? 8.191 7.730 -4.210 1.00 93.94 102 LYS A CA 1
ATOM 821 C C . LYS A 1 102 ? 7.218 8.088 -3.082 1.00 93.94 102 LYS A C 1
ATOM 823 O O . LYS A 1 102 ? 6.326 7.298 -2.773 1.00 93.94 102 LYS A O 1
ATOM 828 N N . ASN A 1 103 ? 7.373 9.263 -2.475 1.00 94.94 103 ASN A N 1
ATOM 829 C CA . ASN A 1 103 ? 6.584 9.660 -1.312 1.00 94.94 103 ASN A CA 1
ATOM 830 C C . ASN A 1 103 ? 5.148 9.981 -1.733 1.00 94.94 103 ASN A C 1
ATOM 832 O O . ASN A 1 103 ? 4.198 9.556 -1.073 1.00 94.94 103 ASN A O 1
ATOM 836 N N . ASP A 1 104 ? 4.978 10.658 -2.870 1.00 97.00 104 ASP A N 1
ATOM 837 C CA . ASP A 1 104 ? 3.661 10.926 -3.450 1.00 97.00 104 ASP A CA 1
ATOM 838 C C . ASP A 1 104 ? 2.921 9.628 -3.800 1.00 97.00 104 ASP A C 1
ATOM 840 O O . ASP A 1 104 ? 1.714 9.503 -3.569 1.00 97.00 104 ASP A O 1
ATOM 844 N N . ARG A 1 105 ? 3.638 8.636 -4.337 1.00 96.94 105 ARG A N 1
ATOM 845 C CA . ARG A 1 105 ? 3.083 7.315 -4.672 1.00 96.94 105 ARG A CA 1
ATOM 846 C C . ARG A 1 105 ? 2.663 6.550 -3.420 1.00 96.94 105 ARG A C 1
ATOM 848 O O . ARG A 1 105 ? 1.518 6.102 -3.343 1.00 96.94 105 ARG A O 1
ATOM 855 N N . ALA A 1 106 ? 3.524 6.482 -2.405 1.00 96.12 106 ALA A N 1
ATOM 856 C CA . ALA A 1 106 ? 3.202 5.871 -1.115 1.00 96.12 106 ALA A CA 1
ATOM 857 C C . ALA A 1 106 ? 1.991 6.548 -0.444 1.00 96.12 106 ALA A C 1
ATOM 859 O O . ALA A 1 106 ? 1.091 5.878 0.071 1.00 96.12 106 ALA A O 1
ATOM 860 N N . LEU A 1 107 ? 1.913 7.882 -0.509 1.00 97.25 107 LEU A N 1
ATOM 861 C CA . LEU A 1 107 ? 0.779 8.644 0.007 1.00 97.25 107 LEU A CA 1
ATOM 862 C C . LEU A 1 107 ? -0.524 8.308 -0.733 1.00 97.25 107 LEU A C 1
ATOM 864 O O . LEU A 1 107 ? -1.551 8.111 -0.079 1.00 97.25 107 LEU A O 1
ATOM 868 N N . LYS A 1 108 ? -0.494 8.208 -2.070 1.00 97.69 108 LYS A N 1
ATOM 869 C CA . LYS A 1 108 ? -1.658 7.797 -2.875 1.00 97.69 108 LYS A CA 1
ATOM 870 C C . LYS A 1 108 ? -2.152 6.409 -2.483 1.00 97.69 108 LYS A C 1
ATOM 872 O O . LYS A 1 108 ? -3.351 6.252 -2.257 1.00 97.69 108 LYS A O 1
ATOM 877 N N . ILE A 1 109 ? -1.241 5.443 -2.329 1.00 96.62 109 ILE A N 1
ATOM 878 C CA . ILE A 1 109 ? -1.588 4.088 -1.880 1.00 96.62 109 ILE A CA 1
ATOM 879 C C . ILE A 1 109 ? -2.265 4.143 -0.510 1.00 96.62 109 ILE A C 1
ATOM 881 O O . ILE A 1 109 ? -3.365 3.619 -0.347 1.00 96.62 109 ILE A O 1
ATOM 885 N N . ARG A 1 110 ? -1.668 4.845 0.463 1.00 95.12 110 ARG A N 1
ATOM 886 C CA . ARG A 1 110 ? -2.234 4.962 1.815 1.00 95.12 110 ARG A CA 1
ATOM 887 C C . ARG A 1 110 ? -3.641 5.559 1.801 1.00 95.12 110 ARG A C 1
ATOM 889 O O . ARG A 1 110 ? -4.524 5.076 2.506 1.00 95.12 110 ARG A O 1
ATOM 896 N N . VAL A 1 111 ? -3.852 6.629 1.032 1.00 95.88 111 VAL A N 1
ATOM 897 C CA . VAL A 1 111 ? -5.162 7.290 0.917 1.00 95.88 111 VAL A CA 1
ATOM 898 C C . VAL A 1 111 ? -6.197 6.345 0.304 1.00 95.88 111 VAL A C 1
ATOM 900 O O . VAL A 1 111 ? -7.306 6.253 0.831 1.00 95.88 111 VAL A O 1
ATOM 903 N N . ALA A 1 112 ? -5.832 5.619 -0.755 1.00 97.19 112 ALA A N 1
ATOM 904 C CA . ALA A 1 112 ? -6.714 4.664 -1.418 1.00 97.19 112 ALA A CA 1
ATOM 905 C C . ALA A 1 112 ? -7.060 3.468 -0.517 1.00 97.19 112 ALA A C 1
ATOM 907 O O . ALA A 1 112 ? -8.235 3.142 -0.362 1.00 97.19 112 ALA A O 1
ATOM 908 N N . MET A 1 113 ? -6.067 2.871 0.147 1.00 95.00 113 MET A N 1
ATOM 909 C CA . MET A 1 113 ? -6.279 1.796 1.123 1.00 95.00 113 MET A CA 1
ATOM 910 C C . MET A 1 113 ? -7.194 2.241 2.260 1.00 95.00 113 MET A C 1
ATOM 912 O O . MET A 1 113 ? -8.115 1.524 2.629 1.00 95.00 113 MET A O 1
ATOM 916 N N . HIS A 1 114 ? -6.985 3.444 2.795 1.00 93.19 114 HIS A N 1
ATOM 917 C CA . HIS A 1 114 ? -7.827 3.967 3.862 1.00 93.19 114 HIS A CA 1
ATOM 918 C C . HIS A 1 114 ? -9.273 4.208 3.399 1.00 93.19 114 HIS A C 1
ATOM 920 O O . HIS A 1 114 ? -10.209 3.932 4.146 1.00 93.19 114 HIS A O 1
ATOM 926 N N . ALA A 1 115 ? -9.481 4.696 2.173 1.00 94.88 115 ALA A N 1
ATOM 927 C CA . ALA A 1 115 ? -10.823 4.794 1.605 1.00 94.88 115 ALA A CA 1
ATOM 928 C C . ALA A 1 115 ? -11.474 3.411 1.468 1.00 94.88 115 ALA A C 1
ATOM 930 O O . ALA A 1 115 ? -12.598 3.230 1.927 1.00 94.88 115 ALA A O 1
ATOM 931 N N . LYS A 1 116 ? -10.733 2.428 0.944 1.00 95.75 116 LYS A N 1
ATOM 932 C CA . LYS A 1 116 ? -11.220 1.057 0.792 1.00 95.75 116 LYS A CA 1
ATOM 933 C C . LYS A 1 116 ? -11.543 0.396 2.133 1.00 95.75 116 LYS A C 1
ATOM 935 O O . LYS A 1 116 ? -12.566 -0.260 2.241 1.00 95.75 116 LYS A O 1
ATOM 940 N N . LEU A 1 117 ? -10.731 0.602 3.168 1.00 93.62 117 LEU A N 1
ATOM 941 C CA . LEU A 1 117 ? -11.000 0.078 4.511 1.00 93.62 117 LEU A CA 1
ATOM 942 C C . LEU A 1 117 ? -12.318 0.599 5.095 1.00 93.62 117 LEU A C 1
ATOM 944 O O . LEU A 1 117 ? -13.000 -0.153 5.778 1.00 93.62 117 LEU A O 1
ATOM 948 N N . ARG A 1 118 ? -12.699 1.852 4.807 1.00 91.69 118 ARG A N 1
ATOM 949 C CA . ARG A 1 118 ? -14.006 2.385 5.227 1.00 91.69 118 ARG A CA 1
ATOM 950 C C . ARG A 1 118 ? -15.169 1.716 4.502 1.00 91.69 118 ARG A C 1
ATOM 952 O O . ARG A 1 118 ? -16.189 1.483 5.126 1.00 91.69 118 ARG A O 1
ATOM 959 N N . GLU A 1 119 ? -15.009 1.404 3.219 1.00 93.12 119 GLU A N 1
ATOM 960 C CA . GLU A 1 119 ? -16.017 0.650 2.460 1.00 93.12 119 GLU A CA 1
ATOM 961 C C . GLU A 1 119 ? -16.147 -0.775 3.014 1.00 93.12 119 GLU A C 1
ATOM 963 O O . GLU A 1 119 ? -17.237 -1.220 3.338 1.00 93.12 119 GLU A O 1
ATOM 968 N N . LEU A 1 120 ? -15.017 -1.459 3.217 1.00 92.44 120 LEU A N 1
ATOM 969 C CA . LEU A 1 120 ? -14.979 -2.827 3.743 1.00 92.44 120 LEU A CA 1
ATOM 970 C C . LEU A 1 120 ? -15.467 -2.936 5.195 1.00 92.44 120 LEU A C 1
ATOM 972 O O . LEU A 1 120 ? -15.798 -4.030 5.642 1.00 92.44 120 LEU A O 1
ATOM 976 N N . GLN A 1 121 ? -15.496 -1.829 5.943 1.00 88.81 121 GLN A N 1
ATOM 977 C CA . GLN A 1 121 ? -16.071 -1.792 7.286 1.00 88.81 121 GLN A CA 1
ATOM 978 C C . GLN A 1 121 ? -17.582 -2.068 7.265 1.00 88.81 121 GLN A C 1
ATOM 980 O O . GLN A 1 121 ? -18.106 -2.601 8.237 1.00 88.81 121 GLN A O 1
ATOM 985 N N . GLU A 1 122 ? -18.278 -1.721 6.179 1.00 85.50 122 GLU A N 1
ATOM 986 C CA . GLU A 1 122 ? -19.715 -1.982 6.022 1.00 85.50 122 GLU A CA 1
ATOM 987 C C . GLU A 1 122 ? -20.021 -3.483 5.846 1.00 85.50 122 GLU A C 1
ATOM 989 O O . GLU A 1 122 ? -21.149 -3.909 6.089 1.00 85.50 122 GLU A O 1
ATOM 994 N N . ASP A 1 123 ? -19.005 -4.276 5.486 1.00 78.19 123 ASP A N 1
ATOM 995 C CA . ASP A 1 123 ? -19.069 -5.725 5.254 1.00 78.19 123 ASP A CA 1
ATOM 996 C C . ASP A 1 123 ? -18.612 -6.570 6.472 1.00 78.19 123 ASP A C 1
ATOM 998 O O . ASP A 1 123 ? -18.413 -7.788 6.338 1.00 78.19 123 ASP A O 1
ATOM 1002 N N . LEU A 1 124 ? -18.379 -5.941 7.635 1.00 79.06 124 LEU A N 1
ATOM 1003 C CA . LEU A 1 124 ? -17.992 -6.580 8.909 1.00 79.06 124 LEU A CA 1
ATOM 1004 C C . LEU A 1 124 ? -19.200 -6.835 9.820 1.00 79.06 124 LEU A C 1
ATOM 1006 O O . LEU A 1 124 ? -19.245 -7.944 10.401 1.00 79.06 124 LEU A O 1
#

Radius of gyration: 16.58 Å; chains: 1; bounding box: 38×25×58 Å